Protein AF-A0A536HAQ1-F1 (afdb_monomer_lite)

Sequence (157 aa):
MAHAEQALADARAEREAIQLRLRESDRDREDHRTRLRSREKELMSGRIRSPSELIQMNEEVQHMRARFAEEEDAELRLMEEGELAEQAVVEAAERLQETRTRSASDEPGLRRDLESWQSELETVKADSAATWAISAFASTHPWPRSTATSVRPATSP

Structure (mmCIF, N/CA/C/O backbone):
data_AF-A0A536HAQ1-F1
#
_entry.id   AF-A0A536HAQ1-F1
#
loop_
_atom_site.group_PDB
_atom_site.id
_atom_site.type_symbol
_atom_site.label_atom_id
_atom_site.label_alt_id
_atom_site.label_comp_id
_atom_site.label_asym_id
_atom_site.label_entity_id
_atom_site.label_seq_id
_atom_site.pdbx_PDB_ins_code
_atom_site.Cartn_x
_atom_site.Cartn_y
_atom_site.Cartn_z
_atom_site.occupancy
_atom_site.B_iso_or_equiv
_atom_site.auth_seq_id
_atom_site.auth_comp_id
_atom_site.auth_asym_id
_atom_site.auth_atom_id
_atom_site.pdbx_PDB_model_num
ATOM 1 N N . MET A 1 1 ? 10.224 -3.522 -19.747 1.00 84.00 1 MET A N 1
ATOM 2 C CA . MET A 1 1 ? 9.095 -2.568 -19.683 1.00 84.00 1 MET A CA 1
ATOM 3 C C . MET A 1 1 ? 7.830 -3.237 -19.149 1.00 84.00 1 MET A C 1
ATOM 5 O O . MET A 1 1 ? 7.434 -2.865 -18.058 1.00 84.00 1 MET A O 1
ATOM 9 N N . ALA A 1 2 ? 7.299 -4.288 -19.792 1.00 89.31 2 ALA A N 1
ATOM 10 C CA . ALA A 1 2 ? 6.100 -5.010 -19.325 1.00 89.31 2 ALA A CA 1
ATOM 11 C C . ALA A 1 2 ? 6.149 -5.461 -17.847 1.00 89.31 2 ALA A C 1
ATOM 13 O O . ALA A 1 2 ? 5.196 -5.261 -17.110 1.00 89.31 2 ALA A O 1
ATOM 14 N N . HIS A 1 3 ? 7.288 -5.986 -17.378 1.00 92.62 3 HIS A N 1
ATOM 15 C CA . HIS A 1 3 ? 7.462 -6.357 -15.966 1.00 92.62 3 HIS A CA 1
ATOM 16 C C . HIS A 1 3 ? 7.375 -5.156 -15.002 1.00 92.62 3 HIS A C 1
ATOM 18 O O . HIS A 1 3 ? 6.834 -5.278 -13.911 1.00 92.62 3 HIS A O 1
ATOM 24 N N . ALA A 1 4 ? 7.903 -3.989 -15.387 1.00 94.00 4 ALA A N 1
ATOM 25 C CA . ALA A 1 4 ? 7.844 -2.783 -14.554 1.00 94.00 4 ALA A CA 1
ATOM 26 C C . ALA A 1 4 ? 6.432 -2.172 -14.539 1.00 94.00 4 ALA A C 1
ATOM 28 O O . ALA A 1 4 ? 6.001 -1.630 -13.528 1.00 94.00 4 ALA A O 1
ATOM 29 N N . GLU A 1 5 ? 5.698 -2.291 -15.646 1.00 96.38 5 GLU A N 1
ATOM 30 C CA . GLU A 1 5 ? 4.291 -1.886 -15.723 1.00 96.38 5 GLU A CA 1
ATOM 31 C C . GLU A 1 5 ? 3.401 -2.798 -14.881 1.00 96.38 5 GLU A C 1
ATOM 33 O O . GLU A 1 5 ? 2.556 -2.296 -14.142 1.00 96.38 5 GLU A O 1
ATOM 38 N N . GLN A 1 6 ? 3.645 -4.112 -14.927 1.00 97.44 6 GLN A N 1
ATOM 39 C CA . GLN A 1 6 ? 2.953 -5.076 -14.076 1.00 97.44 6 GLN A CA 1
ATOM 40 C C . GLN A 1 6 ? 3.223 -4.805 -12.592 1.00 97.44 6 GLN A C 1
ATOM 42 O O . GLN A 1 6 ? 2.278 -4.691 -11.824 1.00 97.44 6 GLN A O 1
ATOM 47 N N . ALA A 1 7 ? 4.485 -4.592 -12.203 1.00 97.50 7 ALA A N 1
ATOM 48 C CA . ALA A 1 7 ? 4.837 -4.283 -10.816 1.00 97.50 7 ALA 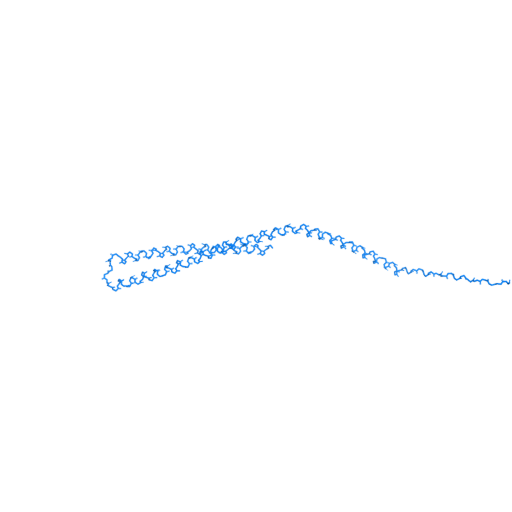A CA 1
ATOM 49 C C . ALA A 1 7 ? 4.129 -3.019 -10.289 1.00 97.50 7 ALA A C 1
ATOM 51 O O . ALA A 1 7 ? 3.680 -2.987 -9.147 1.00 97.50 7 ALA A O 1
ATOM 52 N N . LEU A 1 8 ? 3.987 -1.982 -11.123 1.00 98.31 8 LEU A N 1
ATOM 53 C CA . LEU A 1 8 ? 3.233 -0.781 -10.757 1.00 98.31 8 LEU A CA 1
ATOM 54 C C . LEU A 1 8 ? 1.725 -1.049 -10.637 1.00 98.31 8 LEU A C 1
ATOM 56 O O . LEU A 1 8 ? 1.066 -0.460 -9.780 1.00 98.31 8 LEU A O 1
ATOM 60 N N . ALA A 1 9 ? 1.165 -1.897 -11.501 1.00 98.31 9 ALA A N 1
ATOM 61 C CA . ALA A 1 9 ? -0.238 -2.288 -11.418 1.00 98.31 9 ALA A CA 1
ATOM 62 C C . ALA A 1 9 ? -0.520 -3.082 -10.133 1.00 98.31 9 ALA A C 1
ATOM 64 O O . ALA A 1 9 ? -1.472 -2.760 -9.424 1.00 98.31 9 ALA A O 1
ATOM 65 N N . ASP A 1 10 ? 0.345 -4.041 -9.802 1.00 98.25 10 ASP A N 1
ATOM 66 C CA . ASP A 1 10 ? 0.230 -4.870 -8.601 1.00 98.25 10 ASP A CA 1
ATOM 67 C C . ASP A 1 10 ? 0.334 -4.015 -7.328 1.00 98.25 10 ASP A C 1
ATOM 69 O O . ASP A 1 10 ? -0.542 -4.091 -6.467 1.00 98.25 10 ASP A O 1
ATOM 73 N N . ALA A 1 11 ? 1.320 -3.111 -7.250 1.00 98.31 11 ALA A N 1
ATOM 74 C CA . ALA A 1 11 ? 1.477 -2.204 -6.108 1.00 98.31 11 ALA A CA 1
ATOM 75 C C . ALA A 1 11 ? 0.248 -1.295 -5.903 1.00 98.31 11 ALA A C 1
ATOM 77 O O . ALA A 1 11 ? -0.181 -1.041 -4.777 1.00 98.31 11 ALA A O 1
ATOM 78 N N . ARG A 1 12 ? -0.365 -0.811 -6.994 1.00 98.56 12 ARG A N 1
ATOM 79 C CA . ARG A 1 12 ? -1.597 -0.007 -6.915 1.00 98.56 12 ARG A CA 1
ATOM 80 C C . ARG A 1 12 ? -2.783 -0.827 -6.426 1.00 98.56 12 ARG A C 1
ATOM 82 O O . ARG A 1 12 ? -3.548 -0.324 -5.605 1.00 98.56 12 ARG A O 1
ATOM 89 N N . ALA A 1 13 ? -2.922 -2.057 -6.913 1.00 98.56 13 ALA A N 1
ATOM 90 C CA . ALA A 1 13 ? -3.984 -2.961 -6.493 1.00 98.56 13 ALA A CA 1
ATOM 91 C C . ALA A 1 13 ? -3.866 -3.307 -5.000 1.00 98.56 13 ALA A C 1
ATOM 93 O O . ALA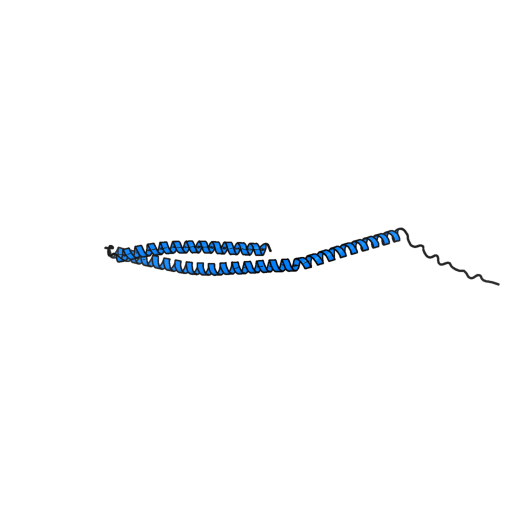 A 1 13 ? -4.863 -3.276 -4.280 1.00 98.56 13 ALA A O 1
ATOM 94 N N . GLU A 1 14 ? -2.650 -3.565 -4.517 1.00 98.31 14 GLU A N 1
ATOM 95 C CA . GLU A 1 14 ? -2.381 -3.816 -3.099 1.00 98.31 14 GLU A CA 1
ATOM 96 C C . GLU A 1 14 ? -2.732 -2.603 -2.230 1.00 98.31 14 GLU A C 1
ATOM 98 O O . GLU A 1 14 ? -3.475 -2.731 -1.254 1.00 98.31 14 GLU A O 1
ATOM 103 N N . ARG A 1 15 ? -2.298 -1.401 -2.629 1.00 98.56 15 ARG A N 1
ATOM 104 C CA . ARG A 1 15 ? -2.673 -0.162 -1.941 1.00 98.56 15 ARG A CA 1
ATOM 105 C C . ARG A 1 15 ? -4.190 0.019 -1.869 1.00 98.56 15 ARG A C 1
ATOM 107 O O . ARG A 1 15 ? -4.724 0.380 -0.822 1.00 98.56 15 ARG A O 1
ATOM 114 N N . GLU A 1 16 ? -4.898 -0.198 -2.975 1.00 98.56 16 GLU A N 1
ATOM 115 C CA . GLU A 1 16 ? -6.360 -0.083 -3.012 1.00 98.56 16 GLU A CA 1
ATOM 116 C C . GLU A 1 16 ? -7.033 -1.104 -2.088 1.00 98.56 16 GLU A C 1
ATOM 118 O O . GLU A 1 16 ? -7.962 -0.750 -1.358 1.00 98.56 16 GLU A O 1
ATOM 123 N N . ALA A 1 17 ? -6.529 -2.339 -2.049 1.00 98.44 17 ALA A N 1
ATOM 124 C CA . ALA A 1 17 ? -7.011 -3.366 -1.134 1.00 98.44 17 ALA A CA 1
ATOM 125 C C . ALA A 1 17 ? -6.815 -2.963 0.339 1.00 98.44 17 ALA A C 1
ATOM 127 O O . ALA A 1 17 ? -7.736 -3.116 1.143 1.00 98.44 17 ALA A O 1
ATOM 128 N N . ILE A 1 18 ? -5.661 -2.390 0.696 1.00 98.25 18 ILE A N 1
ATOM 129 C CA . ILE A 1 18 ? -5.398 -1.905 2.060 1.00 98.25 18 ILE A CA 1
ATOM 130 C C . ILE A 1 18 ? -6.310 -0.725 2.414 1.00 98.25 18 ILE A C 1
ATOM 132 O O . ILE A 1 18 ? -6.902 -0.711 3.491 1.00 98.25 18 ILE A O 1
ATOM 136 N N . GLN A 1 19 ? -6.519 0.225 1.498 1.00 98.12 19 GLN A N 1
ATOM 137 C CA . GLN A 1 19 ? -7.454 1.333 1.727 1.00 98.12 19 GLN A CA 1
ATOM 138 C C . GLN A 1 19 ? -8.896 0.860 1.950 1.00 98.12 19 GLN A C 1
ATOM 140 O O . GLN A 1 19 ? -9.636 1.475 2.718 1.00 98.12 19 GLN A O 1
ATOM 145 N N . LEU A 1 20 ? -9.319 -0.214 1.279 1.00 98.50 20 LEU A N 1
ATOM 146 C CA . LEU A 1 20 ? -10.628 -0.818 1.518 1.00 98.50 20 LEU A CA 1
ATOM 147 C C . LEU A 1 20 ? -10.706 -1.454 2.910 1.00 98.50 20 LEU A C 1
ATOM 149 O O . LEU A 1 20 ? -11.668 -1.179 3.626 1.00 98.50 20 LEU A O 1
ATOM 153 N N . ARG A 1 21 ? -9.679 -2.215 3.312 1.00 98.19 21 ARG A N 1
ATOM 154 C CA . ARG A 1 21 ? -9.575 -2.815 4.656 1.00 98.19 21 ARG A CA 1
ATOM 155 C C . ARG A 1 21 ? -9.591 -1.755 5.762 1.00 98.19 21 ARG A C 1
ATOM 157 O O . ARG A 1 21 ? -10.287 -1.940 6.752 1.00 98.19 21 ARG A O 1
ATOM 164 N N . LEU A 1 22 ? -8.900 -0.626 5.578 1.00 98.00 22 LEU A N 1
ATOM 165 C CA . LEU A 1 22 ? -8.922 0.497 6.528 1.00 98.00 22 LEU A CA 1
ATOM 166 C C . LEU A 1 22 ? -10.334 1.069 6.706 1.00 98.00 22 LEU A C 1
ATOM 168 O O . LEU A 1 22 ? -10.808 1.209 7.826 1.00 98.00 22 LEU A O 1
ATOM 172 N N . ARG A 1 23 ? -11.058 1.320 5.607 1.00 98.12 23 ARG A N 1
ATOM 173 C CA . ARG A 1 23 ? -12.441 1.831 5.680 1.00 98.12 23 ARG A CA 1
ATOM 174 C C . ARG A 1 23 ? -13.406 0.855 6.347 1.00 98.12 23 ARG A C 1
ATOM 176 O O . ARG A 1 23 ? -14.407 1.289 6.911 1.00 98.12 23 ARG A O 1
ATOM 183 N N . GLU A 1 24 ? -13.180 -0.444 6.189 1.00 98.06 24 GLU A N 1
ATOM 184 C CA . GLU A 1 24 ? -13.960 -1.480 6.866 1.00 98.06 24 GLU A CA 1
ATOM 185 C C . GLU A 1 24 ? -13.644 -1.497 8.366 1.00 98.06 24 GLU A C 1
ATOM 187 O O . GLU A 1 24 ? -14.564 -1.364 9.170 1.00 98.06 24 GLU A O 1
ATOM 192 N N . SER A 1 25 ? -12.356 -1.496 8.728 1.00 97.56 25 SER A N 1
ATOM 193 C CA . SER A 1 25 ? -11.878 -1.389 10.114 1.00 97.56 25 SER A CA 1
ATOM 194 C C . SER A 1 25 ? -12.461 -0.172 10.842 1.00 97.56 25 SER A C 1
ATOM 196 O O . SER A 1 25 ? -12.963 -0.304 11.958 1.00 97.56 25 SER A O 1
ATOM 198 N N . ASP A 1 26 ? -12.476 0.999 10.197 1.00 97.75 26 ASP A N 1
ATOM 199 C CA . ASP A 1 26 ? -13.044 2.229 10.763 1.00 97.75 26 ASP A CA 1
ATOM 200 C C . ASP A 1 26 ? -14.531 2.074 11.119 1.00 97.75 26 ASP A C 1
ATOM 202 O O . ASP A 1 26 ? -14.989 2.535 12.170 1.00 97.75 26 ASP A O 1
ATOM 206 N N . ARG A 1 27 ? -15.305 1.428 10.236 1.00 98.12 27 ARG A N 1
ATOM 207 C CA . ARG A 1 27 ? -16.741 1.195 10.453 1.00 98.12 27 ARG A CA 1
ATOM 208 C C . ARG A 1 27 ? -16.961 0.210 11.589 1.00 98.12 27 ARG A C 1
ATOM 210 O O . ARG A 1 27 ? -17.743 0.505 12.491 1.00 98.12 27 ARG A O 1
ATOM 217 N N . ASP A 1 28 ? -16.242 -0.907 11.572 1.00 97.31 28 ASP A N 1
ATOM 218 C CA . ASP A 1 28 ? -16.358 -1.950 12.589 1.00 97.31 28 ASP A CA 1
ATOM 219 C C . ASP A 1 28 ? -16.018 -1.408 13.982 1.00 97.31 28 ASP A C 1
ATOM 221 O O . ASP A 1 28 ? -16.745 -1.658 14.953 1.00 97.31 28 ASP A O 1
ATOM 225 N N . ARG A 1 29 ? -14.969 -0.582 14.076 1.00 97.38 29 ARG A N 1
ATOM 226 C CA . ARG A 1 29 ? -14.591 0.094 15.319 1.00 97.38 29 ARG A CA 1
ATOM 227 C C . ARG A 1 29 ? -15.621 1.113 15.776 1.00 97.38 29 ARG A C 1
ATOM 229 O O . ARG A 1 29 ? -15.891 1.182 16.974 1.00 97.38 29 ARG A O 1
ATOM 236 N N . GLU A 1 30 ? -16.213 1.910 14.888 1.00 98.19 30 GLU A N 1
ATOM 237 C CA . GLU A 1 30 ? -17.259 2.854 15.307 1.00 98.19 30 GLU A CA 1
ATOM 238 C C . GLU A 1 30 ? -18.525 2.122 15.786 1.00 98.19 30 GLU A C 1
ATOM 240 O O . GLU A 1 30 ? -19.122 2.502 16.803 1.00 98.19 30 GLU A O 1
ATOM 245 N N . ASP A 1 31 ? -18.890 1.018 15.133 1.00 98.06 31 ASP A N 1
ATOM 246 C CA . ASP A 1 31 ? -19.983 0.144 15.562 1.00 98.06 31 ASP A CA 1
ATOM 247 C C . ASP A 1 31 ? -19.685 -0.503 16.921 1.00 98.06 31 ASP A C 1
ATOM 249 O O . ASP A 1 31 ? -20.552 -0.570 17.802 1.00 98.06 31 ASP A O 1
ATOM 253 N N . HIS A 1 32 ? -18.452 -0.963 17.147 1.00 98.06 32 HIS A N 1
ATOM 254 C CA . HIS A 1 32 ? -18.021 -1.473 18.447 1.00 98.06 32 HIS A CA 1
ATOM 255 C C . HIS A 1 32 ? -18.051 -0.376 19.518 1.00 98.06 32 HIS A C 1
ATOM 257 O O . HIS A 1 32 ? -18.670 -0.558 20.569 1.00 98.06 32 HIS A O 1
ATOM 263 N N . ARG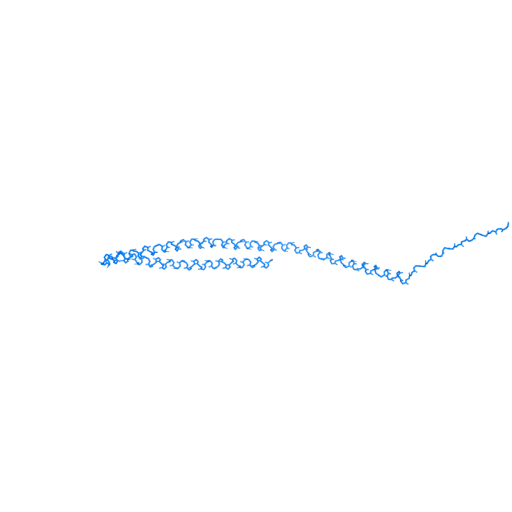 A 1 33 ? -17.495 0.806 19.239 1.00 97.62 33 ARG A N 1
ATOM 264 C CA . ARG A 1 33 ? -17.501 1.962 20.147 1.00 97.62 33 ARG A CA 1
ATOM 265 C C . ARG A 1 33 ? -18.921 2.366 20.539 1.00 97.62 33 ARG A C 1
ATOM 267 O O . ARG A 1 33 ? -19.182 2.709 21.693 1.00 97.62 33 ARG A O 1
ATOM 274 N N . THR A 1 34 ? -19.862 2.317 19.602 1.00 98.12 34 THR A N 1
ATOM 275 C CA . THR A 1 34 ? -21.277 2.606 19.865 1.00 98.12 34 THR A CA 1
ATOM 276 C C . THR A 1 34 ? -21.911 1.555 20.775 1.00 98.12 34 THR A C 1
ATOM 278 O O . THR A 1 34 ? -22.557 1.917 21.764 1.00 98.12 34 THR A O 1
ATOM 281 N N . ARG A 1 35 ? -21.672 0.263 20.512 1.00 97.81 35 ARG A N 1
ATOM 282 C CA . ARG A 1 35 ? -22.135 -0.839 21.375 1.00 97.81 35 ARG A CA 1
ATOM 283 C C . ARG A 1 35 ? -21.550 -0.746 22.786 1.00 97.81 35 ARG A C 1
ATOM 285 O O . ARG A 1 35 ? -22.300 -0.842 23.756 1.00 97.81 35 ARG A O 1
ATOM 292 N N . LEU A 1 36 ? -20.248 -0.481 22.901 1.00 97.75 36 LEU A N 1
ATOM 293 C CA . LEU A 1 36 ? -19.552 -0.325 24.177 1.00 97.75 36 LEU A CA 1
ATOM 294 C C . LEU A 1 36 ? -20.143 0.831 24.995 1.00 97.75 36 LEU A C 1
ATOM 296 O O . LEU A 1 36 ? -20.538 0.629 26.140 1.00 97.75 36 LEU A O 1
ATOM 300 N N . ARG A 1 37 ? -20.313 2.015 24.387 1.00 97.06 37 ARG A N 1
ATOM 301 C CA . ARG A 1 37 ? -20.945 3.174 25.046 1.00 97.06 37 ARG A CA 1
ATOM 302 C C . ARG A 1 37 ? -22.367 2.871 25.520 1.00 97.06 37 ARG A C 1
ATOM 304 O O . ARG A 1 37 ? -22.761 3.296 26.606 1.00 97.06 37 ARG A O 1
ATOM 311 N N . SER A 1 38 ? -23.146 2.137 24.724 1.00 96.69 38 SER A N 1
ATOM 312 C CA . SER A 1 38 ? -24.495 1.720 25.118 1.00 96.69 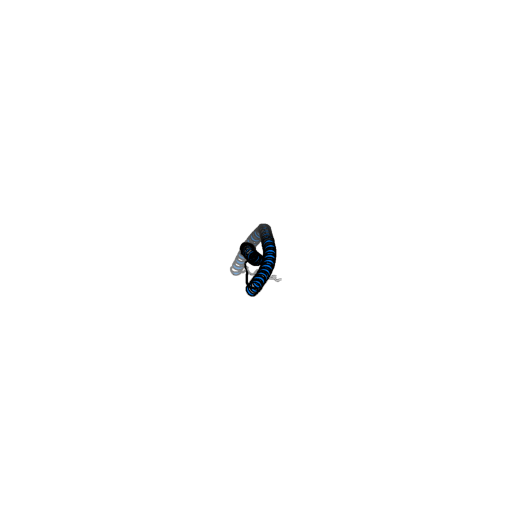38 SER A CA 1
ATOM 313 C C . SER A 1 38 ? -24.466 0.797 26.339 1.00 96.69 38 SER A C 1
ATOM 315 O O . SER A 1 38 ? -25.250 0.995 27.269 1.00 96.69 38 SER A O 1
ATOM 317 N N . ARG A 1 39 ? -23.547 -0.175 26.365 1.00 95.50 39 ARG A N 1
ATOM 318 C CA . ARG A 1 39 ? -23.428 -1.138 27.466 1.00 95.50 39 ARG A CA 1
ATOM 319 C C . ARG A 1 39 ? -22.923 -0.490 28.753 1.00 95.50 39 ARG A C 1
ATOM 321 O O . ARG A 1 39 ? -23.483 -0.721 29.820 1.00 95.50 39 ARG A O 1
ATOM 328 N N . GLU A 1 40 ? -21.943 0.404 28.652 1.00 96.00 40 GLU A N 1
ATOM 329 C CA . GLU A 1 40 ? -21.453 1.199 29.783 1.00 96.00 40 GLU A CA 1
ATOM 330 C C . GLU A 1 40 ? -22.555 2.077 30.385 1.00 96.00 40 GLU A C 1
ATOM 332 O O . GLU A 1 40 ? -22.714 2.143 31.605 1.00 96.00 40 GLU A O 1
ATOM 337 N N . LYS A 1 41 ? -23.373 2.710 29.537 1.00 96.56 41 LYS A N 1
ATOM 338 C CA . LYS A 1 41 ? -24.521 3.499 29.994 1.00 96.56 41 LYS A CA 1
ATOM 339 C C . LYS A 1 41 ? -25.543 2.642 30.739 1.00 96.56 41 LYS A C 1
ATOM 341 O O . LYS A 1 41 ? -26.108 3.101 31.731 1.00 96.56 41 LYS A O 1
ATOM 346 N N . GLU A 1 42 ? -25.802 1.424 30.272 1.00 94.06 42 GLU A N 1
ATOM 347 C CA . GLU A 1 42 ? -26.702 0.487 30.946 1.00 94.06 42 GLU A CA 1
ATOM 348 C C . GLU A 1 42 ? -26.162 0.086 32.323 1.00 94.06 42 GLU A C 1
ATOM 350 O O . GLU A 1 42 ? -26.899 0.189 33.308 1.00 94.06 42 GLU A O 1
ATOM 355 N N . LEU A 1 43 ? -24.870 -0.246 32.407 1.00 92.56 43 LEU A N 1
ATOM 356 C CA . LEU A 1 43 ? -24.184 -0.569 33.658 1.00 92.56 43 LEU A CA 1
ATOM 357 C C . LEU A 1 43 ? -24.289 0.579 34.679 1.00 92.56 43 LEU A C 1
ATOM 359 O O . LEU A 1 43 ? -24.572 0.350 35.853 1.00 92.56 43 LEU A O 1
ATOM 363 N N . MET A 1 44 ? -24.133 1.826 34.226 1.00 91.81 44 MET A N 1
ATOM 364 C CA . MET A 1 44 ? -24.206 3.018 35.081 1.00 91.81 44 MET A CA 1
ATOM 365 C C . MET A 1 44 ? -25.636 3.493 35.382 1.00 91.81 44 MET A C 1
ATOM 367 O O . MET A 1 44 ? -25.830 4.362 36.229 1.00 91.81 44 MET A O 1
ATOM 371 N N . SER A 1 45 ? -26.659 2.947 34.717 1.00 92.50 45 SER A N 1
ATOM 372 C CA . SER A 1 45 ? -28.041 3.437 34.835 1.00 92.50 45 SER A CA 1
ATOM 373 C C . SER A 1 45 ? -28.722 3.118 36.173 1.00 92.50 45 SER A C 1
ATOM 375 O O . SER A 1 45 ? -29.826 3.602 36.424 1.00 92.50 45 SER A O 1
ATOM 377 N N . GLY A 1 46 ? -28.118 2.265 37.009 1.00 87.44 46 GLY A N 1
ATOM 378 C CA . GLY A 1 46 ? -28.714 1.791 38.265 1.00 87.44 46 GLY A CA 1
ATOM 379 C C . GLY A 1 46 ? -29.967 0.924 38.076 1.00 87.44 46 GLY A C 1
ATOM 380 O O . GLY A 1 46 ? -30.668 0.628 39.041 1.00 87.44 46 GLY A O 1
ATOM 381 N N . ARG A 1 47 ? -30.279 0.520 36.836 1.00 89.44 47 ARG A N 1
ATOM 382 C CA . ARG A 1 47 ? -31.434 -0.333 36.511 1.00 89.44 47 ARG A CA 1
ATOM 383 C C . ARG A 1 47 ? -31.202 -1.804 36.866 1.00 89.44 47 ARG A C 1
ATOM 385 O O . ARG A 1 47 ? -32.173 -2.539 37.028 1.00 89.44 47 ARG A O 1
ATOM 392 N N . ILE A 1 48 ? -29.943 -2.215 36.991 1.00 88.94 48 ILE A N 1
ATOM 393 C CA . ILE A 1 48 ? -29.550 -3.583 37.328 1.00 88.94 48 ILE A CA 1
ATOM 394 C C . ILE A 1 48 ? -29.768 -3.795 38.826 1.00 88.94 48 ILE A C 1
ATOM 396 O O . ILE A 1 48 ? -29.215 -3.069 39.652 1.00 88.94 48 ILE A O 1
ATOM 400 N N . ARG A 1 49 ? -30.620 -4.763 39.176 1.00 85.94 49 ARG A N 1
ATOM 401 C CA . ARG A 1 49 ? -31.085 -4.964 40.560 1.00 85.94 49 ARG A CA 1
ATOM 402 C C . ARG A 1 49 ? -30.374 -6.110 41.268 1.00 85.94 49 ARG A C 1
ATOM 404 O O . ARG A 1 49 ? -30.384 -6.143 42.496 1.00 85.94 49 ARG A O 1
ATOM 411 N N . SER A 1 50 ? -29.771 -7.033 40.517 1.00 91.56 50 SER A N 1
ATOM 412 C CA . SER A 1 50 ? -29.041 -8.165 41.082 1.00 91.56 50 SER A CA 1
ATOM 413 C C . SER A 1 50 ? -27.526 -7.917 41.093 1.00 91.56 50 SER A C 1
ATOM 415 O O . SER A 1 50 ? -26.965 -7.544 40.059 1.00 91.56 50 SER A O 1
ATOM 417 N N . PRO A 1 51 ? -26.825 -8.210 42.205 1.00 92.00 51 PRO A N 1
ATOM 418 C CA . PRO A 1 51 ? -25.363 -8.227 42.235 1.00 92.00 51 PRO A CA 1
ATOM 419 C C . PRO A 1 51 ? -24.734 -9.142 41.173 1.00 92.00 51 PRO A C 1
ATOM 421 O O . PRO A 1 51 ? -23.686 -8.807 40.629 1.00 92.00 51 PRO A O 1
ATOM 424 N N . SER A 1 52 ? -25.371 -10.270 40.835 1.00 94.25 52 SER A N 1
ATOM 425 C CA . SER A 1 52 ? -24.857 -11.189 39.809 1.00 94.25 52 SER A CA 1
ATOM 426 C C . SER A 1 52 ? -24.920 -10.589 38.402 1.00 94.25 52 SER A C 1
ATOM 428 O O . SER A 1 52 ? -23.979 -10.733 37.630 1.00 94.25 52 SER A O 1
ATOM 430 N N . GLU A 1 53 ? -26.006 -9.880 38.083 1.00 93.25 53 GLU A N 1
ATOM 431 C CA . GLU A 1 53 ? -26.183 -9.197 36.795 1.00 93.25 53 GLU A CA 1
ATOM 432 C C . GLU A 1 53 ? -25.184 -8.041 36.641 1.00 93.25 53 GLU A C 1
ATOM 434 O O . GLU A 1 53 ? -24.663 -7.816 35.551 1.00 93.25 53 GLU A O 1
ATOM 439 N N . LEU A 1 54 ? -24.877 -7.333 37.737 1.00 93.31 54 LEU A N 1
ATOM 440 C CA . LEU A 1 54 ? -23.857 -6.281 37.750 1.00 93.31 54 LEU A CA 1
ATOM 441 C C . LEU A 1 54 ? -22.466 -6.837 37.433 1.00 93.31 54 LEU A C 1
ATOM 443 O O . LEU A 1 54 ? -21.754 -6.256 36.616 1.00 93.31 54 LEU A O 1
ATOM 447 N N . ILE A 1 55 ? -22.085 -7.954 38.063 1.00 94.94 55 ILE A N 1
ATOM 448 C CA . ILE A 1 55 ? -20.792 -8.610 37.820 1.00 94.94 55 ILE A CA 1
ATOM 449 C C . ILE A 1 55 ? -20.707 -9.072 36.364 1.00 94.94 55 ILE A C 1
ATOM 451 O O . ILE A 1 55 ? -19.758 -8.706 35.675 1.00 94.94 55 ILE A O 1
ATOM 455 N N . GLN A 1 56 ? -21.731 -9.777 35.876 1.00 95.06 56 GLN A N 1
ATOM 456 C CA . GLN A 1 56 ? -21.775 -10.272 34.500 1.00 95.06 56 GLN A CA 1
ATOM 457 C C . GLN A 1 56 ? -21.663 -9.135 33.474 1.00 95.06 56 GLN A C 1
ATOM 459 O O . GLN A 1 56 ? -20.913 -9.238 32.506 1.00 95.06 56 GLN A O 1
ATOM 464 N N . MET A 1 57 ? -22.390 -8.033 33.678 1.00 94.75 57 MET A N 1
ATOM 465 C CA . MET A 1 57 ? -22.332 -6.911 32.745 1.00 94.75 57 MET A CA 1
ATOM 466 C C . MET A 1 57 ? -20.999 -6.163 32.805 1.00 94.75 57 MET A C 1
ATOM 468 O O . MET A 1 57 ? -20.505 -5.702 31.777 1.00 94.75 57 MET A O 1
ATOM 472 N N . ASN A 1 58 ? -20.395 -6.052 33.988 1.00 95.31 58 ASN A N 1
ATOM 473 C CA . ASN A 1 58 ? -19.060 -5.483 34.111 1.00 95.31 58 ASN A CA 1
ATOM 474 C C . ASN A 1 58 ? -18.024 -6.341 33.368 1.00 95.31 58 ASN A C 1
ATOM 476 O O . ASN A 1 58 ? -17.223 -5.791 32.619 1.00 95.31 58 ASN A O 1
ATOM 480 N N . GLU A 1 59 ? -18.064 -7.667 33.524 1.00 97.25 59 GLU A N 1
ATOM 481 C CA . GLU A 1 59 ? -17.194 -8.597 32.788 1.00 97.25 59 GLU A CA 1
ATOM 482 C C . GLU A 1 59 ? -17.361 -8.451 31.273 1.00 97.25 59 GLU A C 1
ATOM 484 O O . GLU A 1 59 ? -16.371 -8.331 30.554 1.00 97.25 59 GLU A O 1
ATOM 489 N N . GLU A 1 60 ? -18.598 -8.368 30.782 1.00 96.69 60 GLU A N 1
ATOM 490 C CA . GLU A 1 60 ? -18.874 -8.135 29.363 1.00 96.69 60 GLU A CA 1
ATOM 491 C C . GLU A 1 60 ? -18.254 -6.824 28.861 1.00 96.69 60 GLU A C 1
ATOM 493 O O . GLU A 1 60 ? -17.568 -6.824 27.840 1.00 96.69 60 GLU A O 1
ATOM 498 N N . VAL A 1 61 ? -18.421 -5.718 29.595 1.00 97.44 61 VAL A N 1
ATOM 499 C CA . VAL A 1 61 ? -17.796 -4.429 29.252 1.00 97.44 61 VAL A CA 1
ATOM 500 C C . VAL A 1 61 ? -16.269 -4.541 29.235 1.00 97.44 61 VAL A C 1
ATOM 502 O O . VAL A 1 61 ? -15.637 -3.995 28.331 1.00 97.44 61 VAL A O 1
ATOM 505 N N . GLN A 1 62 ? -15.657 -5.261 30.183 1.00 97.94 62 GLN A N 1
ATOM 506 C CA . GLN A 1 62 ? -14.206 -5.482 30.168 1.00 97.94 62 GLN A CA 1
ATOM 507 C C . GLN A 1 62 ? -13.764 -6.296 28.947 1.00 97.94 62 GLN A C 1
ATOM 509 O O . GLN A 1 62 ? -12.778 -5.939 28.304 1.00 97.94 62 GLN A O 1
ATOM 514 N N . HIS A 1 63 ? -14.503 -7.345 28.582 1.00 97.81 63 HIS A N 1
ATOM 515 C CA . HIS A 1 63 ? -14.217 -8.126 27.379 1.00 97.81 63 HIS A CA 1
ATOM 516 C C . HIS A 1 63 ? -14.350 -7.291 26.106 1.00 97.81 63 HIS A C 1
ATOM 518 O O . HIS A 1 63 ? -13.478 -7.358 25.243 1.00 97.81 63 HIS A O 1
ATOM 524 N N . MET A 1 64 ? -15.393 -6.467 26.001 1.00 98.00 64 MET A N 1
ATOM 525 C CA . MET A 1 64 ? -15.563 -5.547 24.876 1.00 98.00 64 MET A CA 1
ATOM 526 C C . MET A 1 64 ? -14.408 -4.546 24.788 1.00 98.00 64 MET A C 1
ATOM 528 O O . MET A 1 64 ? -13.863 -4.344 23.710 1.00 98.00 64 MET A O 1
ATOM 532 N N . ARG A 1 65 ? -13.967 -3.968 25.912 1.00 98.25 65 ARG A N 1
ATOM 533 C CA . ARG A 1 65 ? -12.803 -3.063 25.942 1.00 98.25 65 ARG A CA 1
ATOM 534 C C . ARG A 1 65 ? -11.515 -3.749 25.501 1.00 98.25 65 ARG A C 1
ATOM 536 O O . ARG A 1 65 ? -10.766 -3.166 24.727 1.00 98.25 65 ARG A O 1
ATOM 543 N N . ALA A 1 66 ? -11.269 -4.972 25.969 1.00 98.25 66 ALA A N 1
ATOM 544 C CA . ALA A 1 66 ? -10.100 -5.747 25.560 1.00 98.25 66 ALA A CA 1
ATOM 545 C C . ALA A 1 66 ? -10.119 -6.020 24.048 1.00 98.25 66 ALA A C 1
ATOM 547 O O . ALA A 1 66 ? -9.136 -5.764 23.362 1.00 98.25 66 ALA A O 1
ATOM 548 N N . ARG A 1 67 ? -11.270 -6.449 23.517 1.00 97.50 67 ARG A N 1
ATOM 549 C CA . ARG A 1 67 ? -11.471 -6.652 22.076 1.00 97.50 67 ARG A CA 1
ATOM 550 C C . ARG A 1 67 ? -11.310 -5.364 21.275 1.00 97.50 67 ARG A C 1
ATOM 552 O O . ARG A 1 67 ? -10.708 -5.392 20.212 1.00 97.50 67 ARG A O 1
ATOM 559 N N . PHE A 1 68 ? -11.812 -4.244 21.788 1.00 97.62 68 PHE A N 1
ATOM 560 C CA . PHE A 1 68 ? -11.657 -2.950 21.136 1.00 97.62 68 PHE A CA 1
ATOM 561 C C . PHE A 1 68 ? -10.181 -2.552 21.049 1.00 97.62 68 PHE A C 1
ATOM 563 O O . PHE A 1 68 ? -9.741 -2.163 19.979 1.00 97.62 68 PHE A O 1
ATOM 570 N N . ALA A 1 69 ? -9.395 -2.732 22.117 1.00 97.88 69 ALA A N 1
ATOM 571 C CA . ALA A 1 69 ? -7.952 -2.474 22.087 1.00 97.88 69 ALA A CA 1
ATOM 572 C C . ALA A 1 69 ? -7.219 -3.343 21.043 1.00 97.88 69 ALA A C 1
ATOM 574 O O . ALA A 1 69 ? -6.391 -2.831 20.297 1.00 97.88 69 ALA A O 1
ATOM 575 N N . GLU A 1 70 ? -7.574 -4.630 20.928 1.00 98.00 70 GLU A N 1
ATOM 576 C CA . GLU A 1 70 ? -7.037 -5.512 19.877 1.00 98.00 70 GLU A CA 1
ATOM 577 C C . GLU A 1 70 ? -7.360 -5.001 18.460 1.00 98.00 70 GLU A C 1
ATOM 579 O O . GLU A 1 70 ? -6.537 -5.129 17.551 1.00 98.00 70 GLU A O 1
ATOM 584 N N . GLU A 1 71 ? -8.553 -4.434 18.261 1.00 97.69 71 GLU A N 1
ATOM 585 C CA . GLU A 1 71 ? -8.959 -3.811 16.996 1.00 97.69 71 GLU A CA 1
ATOM 586 C C . GLU A 1 71 ? -8.173 -2.518 16.720 1.00 97.69 71 GLU A C 1
ATOM 588 O O . GLU A 1 71 ? -7.776 -2.293 15.578 1.00 97.69 71 GLU A O 1
ATOM 593 N N . GLU A 1 72 ? -7.880 -1.696 17.737 1.00 97.56 72 GLU A N 1
ATOM 594 C CA . GLU A 1 72 ? -7.036 -0.501 17.566 1.00 97.56 72 GLU A CA 1
ATOM 595 C C . GLU A 1 72 ? -5.604 -0.878 17.159 1.00 97.56 72 GLU A C 1
ATOM 597 O O . GLU A 1 72 ? -5.055 -0.303 16.219 1.00 97.56 72 GLU A O 1
ATOM 602 N N . ASP A 1 73 ? -5.028 -1.899 17.796 1.00 98.19 73 ASP A N 1
ATOM 603 C CA . ASP A 1 73 ? -3.707 -2.428 17.441 1.00 98.19 73 ASP A CA 1
ATOM 604 C C . ASP A 1 73 ? -3.687 -3.058 16.036 1.00 98.19 73 ASP A C 1
ATOM 606 O O . ASP A 1 73 ? -2.663 -3.068 15.346 1.00 98.19 73 ASP A O 1
ATOM 610 N N . ALA A 1 74 ? -4.803 -3.644 15.594 1.00 97.56 74 ALA A N 1
ATOM 611 C CA . ALA A 1 74 ? -4.943 -4.150 14.232 1.00 97.56 74 ALA A CA 1
ATOM 612 C C . ALA A 1 74 ? -5.027 -3.012 13.201 1.00 97.56 74 ALA A C 1
ATOM 614 O O . ALA A 1 74 ? -4.407 -3.117 12.143 1.00 97.56 74 ALA A O 1
ATOM 615 N N . GLU A 1 75 ? -5.731 -1.921 13.510 1.00 97.44 75 GLU A N 1
ATOM 616 C CA . GLU A 1 75 ? -5.790 -0.743 12.640 1.00 97.44 75 GLU A CA 1
ATOM 617 C C . GLU A 1 75 ? -4.429 -0.061 12.510 1.00 97.44 75 GLU A C 1
ATOM 619 O O . GLU A 1 75 ? -4.029 0.263 11.397 1.00 97.44 75 GLU A O 1
ATOM 624 N N . LEU A 1 76 ? -3.683 0.100 13.607 1.00 98.06 76 LEU A N 1
ATOM 625 C CA . LEU A 1 76 ? -2.337 0.680 13.548 1.00 98.06 76 LEU A CA 1
ATOM 626 C C . LEU A 1 76 ? -1.435 -0.104 12.588 1.00 98.06 76 LEU A C 1
ATOM 628 O O . LEU A 1 76 ? -0.784 0.486 11.729 1.00 98.06 76 LEU A O 1
ATOM 632 N N . ARG A 1 77 ? -1.482 -1.439 12.651 1.00 98.19 77 ARG A N 1
ATOM 633 C CA . ARG A 1 77 ? -0.764 -2.300 11.701 1.00 98.19 77 ARG A CA 1
ATOM 634 C C . ARG A 1 77 ? -1.257 -2.131 10.263 1.00 98.19 77 ARG A C 1
ATOM 636 O O . ARG A 1 77 ? -0.444 -2.101 9.348 1.00 98.19 77 ARG A O 1
ATOM 643 N N . LEU A 1 78 ? -2.565 -1.980 10.044 1.00 97.75 78 LEU A N 1
ATOM 644 C CA . LEU A 1 78 ? -3.121 -1.690 8.715 1.00 97.75 78 LEU A CA 1
ATOM 645 C C . LEU A 1 78 ? -2.666 -0.332 8.167 1.00 97.75 78 LEU A C 1
ATOM 647 O O . LEU A 1 78 ? -2.459 -0.199 6.961 1.00 97.75 78 LEU A O 1
ATOM 651 N N . MET A 1 79 ? -2.525 0.678 9.027 1.00 98.00 79 MET A N 1
ATOM 652 C CA . MET A 1 79 ? -2.008 1.990 8.639 1.00 98.00 79 MET A CA 1
ATOM 653 C C . MET A 1 79 ? -0.537 1.892 8.228 1.00 98.00 79 MET A C 1
ATOM 655 O O . MET A 1 79 ? -0.179 2.395 7.167 1.00 98.00 79 MET A O 1
ATOM 659 N N . GLU A 1 80 ? 0.282 1.180 9.006 1.00 98.38 80 GLU A N 1
ATOM 660 C CA . GLU A 1 80 ? 1.684 0.895 8.670 1.00 98.38 80 GLU A CA 1
ATOM 661 C C . GLU A 1 80 ? 1.806 0.121 7.343 1.00 98.38 80 GLU A C 1
ATOM 663 O O . GLU A 1 80 ? 2.585 0.504 6.469 1.00 98.38 80 GLU A O 1
ATOM 668 N N . GLU A 1 81 ? 0.989 -0.922 7.140 1.00 98.31 81 GLU A N 1
ATOM 669 C CA . GLU A 1 81 ? 0.880 -1.637 5.857 1.00 98.31 81 GLU A CA 1
ATOM 670 C C . GLU A 1 81 ? 0.524 -0.670 4.711 1.00 98.31 81 GLU A C 1
ATOM 672 O O . GLU A 1 81 ? 1.095 -0.749 3.622 1.00 98.31 81 GLU A O 1
ATOM 677 N N . GLY A 1 82 ? -0.393 0.271 4.953 1.00 98.31 82 GLY A N 1
ATOM 678 C CA . GLY A 1 82 ? -0.811 1.276 3.978 1.00 98.31 82 GLY A CA 1
ATOM 679 C C . GLY A 1 82 ? 0.300 2.250 3.590 1.00 98.31 82 GLY A C 1
ATOM 680 O O . GLY A 1 82 ? 0.442 2.574 2.409 1.00 98.31 82 GLY A O 1
ATOM 681 N N . GLU A 1 83 ? 1.113 2.687 4.552 1.00 98.31 83 GLU A N 1
ATOM 682 C CA . GLU A 1 83 ? 2.282 3.533 4.294 1.00 98.31 83 GLU A CA 1
ATOM 683 C C . GLU A 1 83 ? 3.326 2.803 3.443 1.00 98.31 83 GLU A C 1
ATOM 685 O O . GLU A 1 83 ? 3.836 3.367 2.471 1.00 98.31 83 GLU A O 1
ATOM 690 N 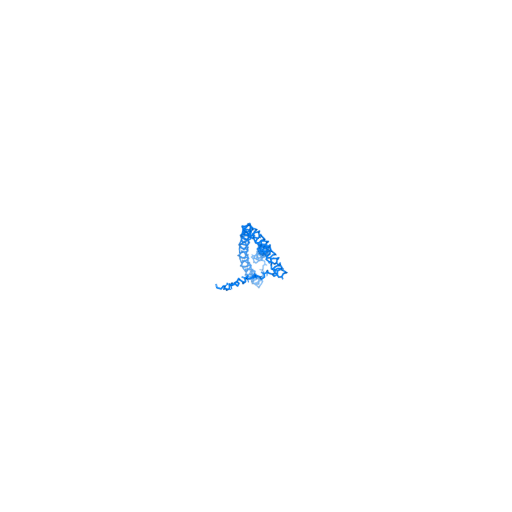N . LEU A 1 84 ? 3.601 1.534 3.758 1.00 98.38 84 LEU A N 1
ATOM 691 C CA . LEU A 1 84 ? 4.506 0.695 2.971 1.00 98.38 84 LEU A CA 1
ATOM 692 C C . LEU A 1 84 ? 3.984 0.474 1.546 1.00 98.38 84 LEU A C 1
ATOM 694 O O . LEU A 1 84 ? 4.757 0.550 0.590 1.00 98.38 84 LEU A O 1
ATOM 698 N N . ALA A 1 85 ? 2.679 0.257 1.377 1.00 98.12 85 ALA A N 1
ATOM 699 C CA . ALA A 1 85 ? 2.076 0.094 0.058 1.00 98.12 85 ALA A CA 1
ATOM 700 C C . ALA A 1 85 ? 2.144 1.379 -0.785 1.00 98.12 85 ALA A C 1
ATOM 702 O O . ALA A 1 85 ? 2.409 1.316 -1.986 1.00 98.12 85 ALA A O 1
ATOM 703 N N . GLU A 1 86 ? 1.961 2.559 -0.183 1.00 98.44 86 GLU A N 1
ATOM 704 C CA . GLU A 1 86 ? 2.144 3.832 -0.893 1.00 98.44 86 GLU A CA 1
ATOM 705 C C . GLU A 1 86 ? 3.609 4.025 -1.317 1.00 98.44 86 GLU A C 1
ATOM 707 O O . GLU A 1 86 ? 3.874 4.391 -2.465 1.00 98.44 86 GLU A O 1
ATOM 712 N N . GLN A 1 87 ? 4.569 3.702 -0.442 1.00 98.56 87 GLN A N 1
ATOM 713 C CA . GLN A 1 87 ? 5.995 3.718 -0.792 1.00 98.56 87 GLN A CA 1
ATOM 714 C C . GLN A 1 87 ? 6.300 2.759 -1.952 1.00 98.56 87 GLN A C 1
ATOM 716 O O . GLN A 1 87 ? 6.971 3.146 -2.909 1.00 98.56 87 GLN A O 1
ATOM 721 N N . ALA A 1 88 ? 5.743 1.545 -1.934 1.00 98.25 88 ALA A N 1
ATOM 722 C CA . ALA A 1 88 ? 5.913 0.570 -3.008 1.00 98.25 88 ALA A CA 1
ATOM 723 C C . ALA A 1 88 ? 5.386 1.085 -4.361 1.00 98.25 88 ALA A C 1
ATOM 725 O O . ALA A 1 88 ? 6.019 0.867 -5.398 1.00 98.25 88 ALA A O 1
ATOM 726 N N . VAL A 1 89 ? 4.263 1.815 -4.367 1.00 98.56 89 VAL A N 1
ATOM 727 C CA . VAL A 1 89 ? 3.730 2.462 -5.579 1.00 98.56 89 VAL A CA 1
ATOM 728 C C . VAL A 1 89 ? 4.697 3.515 -6.115 1.00 98.56 89 VAL A C 1
ATOM 730 O O . VAL A 1 89 ? 4.934 3.556 -7.328 1.00 98.56 89 VAL A O 1
ATOM 733 N N . VAL A 1 90 ? 5.259 4.353 -5.239 1.00 98.56 90 VAL A N 1
ATOM 734 C CA . VAL A 1 90 ? 6.241 5.379 -5.623 1.00 98.56 90 VAL A CA 1
ATOM 735 C C . VAL A 1 90 ? 7.477 4.723 -6.236 1.00 98.56 90 VAL A C 1
ATOM 737 O O . VAL A 1 90 ? 7.836 5.042 -7.370 1.00 98.56 90 VAL A O 1
ATOM 740 N N . GLU A 1 91 ? 8.066 3.737 -5.560 1.00 98.31 91 GLU A N 1
ATOM 741 C CA . GLU A 1 91 ? 9.246 3.031 -6.066 1.00 98.31 91 GLU A CA 1
ATOM 742 C C . GLU A 1 91 ? 8.985 2.329 -7.408 1.00 98.31 91 GLU A C 1
ATOM 744 O O . GLU A 1 91 ? 9.811 2.375 -8.324 1.00 98.31 91 GLU A O 1
ATOM 749 N N . ALA A 1 92 ? 7.840 1.654 -7.556 1.00 98.00 92 ALA A N 1
ATOM 750 C CA . ALA A 1 92 ? 7.485 0.982 -8.804 1.00 98.00 92 ALA A CA 1
ATOM 751 C C . ALA A 1 92 ? 7.314 1.986 -9.958 1.00 98.00 92 ALA A C 1
ATOM 753 O O . ALA A 1 92 ? 7.729 1.710 -11.089 1.00 98.00 92 ALA A O 1
ATOM 754 N N . ALA A 1 93 ? 6.751 3.166 -9.678 1.00 98.19 93 ALA A N 1
ATOM 755 C CA . ALA A 1 93 ? 6.601 4.232 -10.661 1.00 98.19 93 ALA A CA 1
ATOM 756 C C . ALA A 1 93 ? 7.960 4.797 -11.103 1.00 98.19 93 ALA A C 1
ATOM 758 O O . ALA A 1 93 ? 8.184 4.986 -12.302 1.00 98.19 93 ALA A O 1
ATOM 759 N N . GLU A 1 94 ? 8.884 5.007 -10.165 1.00 98.19 94 GLU A N 1
ATOM 760 C CA . GLU A 1 94 ? 10.247 5.461 -10.457 1.00 98.19 94 GLU A CA 1
ATOM 761 C C . GLU A 1 94 ? 11.012 4.444 -11.310 1.00 98.19 94 GLU A C 1
ATOM 763 O O . GLU A 1 94 ? 11.560 4.802 -12.356 1.00 98.19 94 GLU A O 1
ATOM 768 N N . ARG A 1 95 ? 10.968 3.154 -10.946 1.00 96.88 95 ARG A N 1
ATOM 769 C CA . ARG A 1 95 ? 11.601 2.069 -11.722 1.00 96.88 95 ARG A CA 1
ATOM 770 C C . ARG A 1 95 ? 11.044 1.976 -13.143 1.00 96.88 95 ARG A C 1
ATOM 772 O O . ARG A 1 95 ? 11.789 1.735 -14.102 1.00 96.88 95 ARG A O 1
ATOM 779 N N . LEU A 1 96 ? 9.734 2.169 -13.312 1.00 97.69 96 LEU A N 1
ATOM 780 C CA . LEU A 1 96 ? 9.110 2.210 -14.633 1.00 97.69 96 LEU A CA 1
ATOM 781 C C . 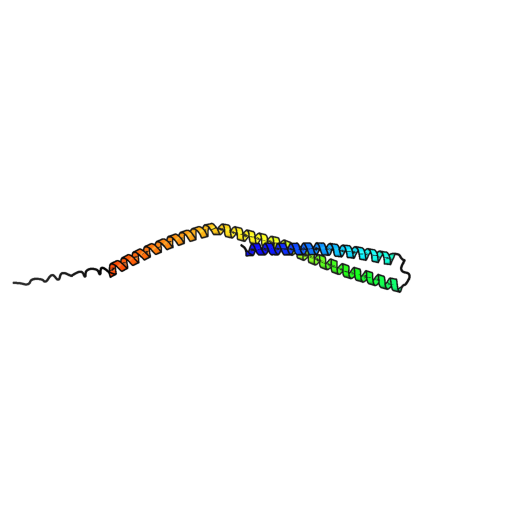LEU A 1 96 ? 9.621 3.399 -15.454 1.00 97.69 96 LEU A C 1
ATOM 783 O O . LEU A 1 96 ? 9.953 3.235 -16.631 1.00 97.69 96 LEU A O 1
ATOM 787 N N . GLN A 1 97 ? 9.715 4.578 -14.841 1.00 97.88 97 GLN A N 1
ATOM 788 C CA . GLN A 1 97 ? 10.213 5.778 -15.505 1.00 97.88 97 GLN A CA 1
ATOM 789 C C . GLN A 1 97 ? 11.692 5.646 -15.896 1.00 97.88 97 GLN A C 1
ATOM 791 O O . GLN A 1 97 ? 12.066 6.009 -17.015 1.00 97.88 97 GLN A O 1
ATOM 796 N N . GLU A 1 98 ? 12.523 5.073 -15.027 1.00 96.69 98 GLU A N 1
ATOM 797 C CA . GLU A 1 98 ? 13.925 4.763 -15.319 1.00 96.69 98 GLU A CA 1
ATOM 798 C C . GLU A 1 98 ? 14.035 3.806 -16.510 1.00 96.69 98 GLU A C 1
ATOM 800 O O . GLU A 1 98 ? 14.763 4.076 -17.467 1.00 96.69 98 GLU A O 1
ATOM 805 N N . THR A 1 99 ? 13.252 2.723 -16.503 1.00 96.19 99 THR A N 1
ATOM 806 C CA . THR A 1 99 ? 13.234 1.742 -17.596 1.00 96.19 99 THR A CA 1
ATOM 807 C C . THR A 1 99 ? 12.834 2.393 -18.920 1.00 96.19 99 THR A C 1
ATOM 809 O O . THR A 1 99 ? 13.466 2.139 -19.942 1.00 96.19 99 THR A O 1
ATOM 812 N N . ARG A 1 100 ? 11.810 3.257 -18.912 1.00 95.75 100 ARG A N 1
ATOM 813 C CA . ARG A 1 100 ? 11.373 4.004 -20.103 1.00 95.75 100 ARG A CA 1
ATOM 814 C C . ARG A 1 100 ? 12.459 4.937 -20.619 1.00 95.75 100 ARG A C 1
ATOM 816 O O . ARG A 1 100 ? 12.723 4.950 -21.817 1.00 95.75 100 ARG A O 1
ATOM 823 N N . THR A 1 101 ? 13.108 5.667 -19.718 1.00 96.25 101 THR A N 1
ATOM 824 C CA . THR A 1 101 ? 14.183 6.603 -20.065 1.00 96.25 101 THR A CA 1
ATOM 825 C C . THR A 1 101 ? 15.377 5.868 -20.668 1.00 96.25 101 THR A C 1
ATOM 827 O O . THR A 1 101 ? 15.873 6.270 -21.718 1.00 96.25 101 THR A O 1
ATOM 830 N N . ARG A 1 102 ? 15.795 4.750 -20.060 1.00 94.31 102 ARG A N 1
ATOM 831 C CA . ARG A 1 102 ? 16.880 3.907 -20.579 1.00 94.31 102 ARG A CA 1
ATOM 832 C C . ARG A 1 102 ? 16.541 3.353 -21.962 1.00 94.31 102 ARG A C 1
ATOM 834 O O . ARG A 1 102 ? 17.311 3.544 -22.893 1.00 94.31 102 ARG A O 1
ATOM 841 N N . SER A 1 103 ? 15.356 2.760 -22.129 1.00 93.12 103 SER A N 1
ATOM 842 C CA . SER A 1 103 ? 14.920 2.244 -23.433 1.00 93.12 103 SER A CA 1
ATOM 843 C C . SER A 1 103 ? 14.893 3.326 -24.518 1.00 93.12 103 SER A C 1
ATOM 845 O O . SER A 1 103 ? 15.357 3.074 -25.625 1.00 93.12 103 SER A O 1
ATOM 847 N N . ALA A 1 104 ? 14.407 4.530 -24.203 1.00 94.12 104 ALA A N 1
ATOM 848 C CA . ALA A 1 104 ? 14.383 5.646 -25.150 1.00 94.12 104 ALA A CA 1
ATOM 849 C C . ALA A 1 104 ? 15.791 6.171 -25.492 1.00 94.12 104 ALA A C 1
ATOM 851 O O . ALA A 1 104 ? 16.031 6.604 -26.617 1.00 94.12 104 ALA A O 1
ATOM 852 N N . SER A 1 105 ? 16.724 6.128 -24.536 1.00 94.81 105 SER A N 1
ATOM 853 C CA . SER A 1 105 ? 18.119 6.529 -24.749 1.00 94.81 105 SER A CA 1
ATOM 854 C C . SER A 1 105 ? 18.898 5.524 -25.603 1.00 94.81 105 SER A C 1
ATOM 856 O O . SER A 1 105 ? 19.740 5.932 -26.403 1.00 94.81 105 SER A O 1
ATOM 858 N N . ASP A 1 106 ? 18.628 4.228 -25.445 1.00 94.25 106 ASP A N 1
ATOM 859 C CA . ASP A 1 106 ? 19.372 3.161 -26.126 1.00 94.25 106 ASP A CA 1
ATOM 860 C C . ASP A 1 106 ? 18.887 2.939 -27.570 1.00 94.25 106 ASP A C 1
ATOM 862 O O . ASP A 1 106 ? 19.677 2.587 -28.449 1.00 94.25 106 ASP A O 1
ATOM 866 N N . GLU A 1 107 ? 17.601 3.190 -27.847 1.00 95.25 107 GLU A N 1
ATOM 867 C CA . GLU A 1 107 ? 16.966 2.938 -29.150 1.00 95.25 107 GLU A CA 1
ATOM 868 C C . GLU A 1 107 ? 17.731 3.536 -30.353 1.00 95.25 107 GLU A C 1
ATOM 870 O O . GLU A 1 107 ? 17.947 2.815 -31.333 1.00 95.25 107 GLU A O 1
ATOM 875 N N . PRO A 1 108 ? 18.196 4.804 -30.338 1.00 94.75 108 PRO A N 1
ATOM 876 C CA . PRO A 1 108 ? 18.913 5.372 -31.476 1.00 94.75 108 PRO A CA 1
ATOM 877 C C . PRO A 1 108 ? 20.281 4.722 -31.702 1.00 94.75 108 PRO A C 1
ATOM 879 O O . PRO A 1 108 ? 20.709 4.610 -32.847 1.00 94.75 108 PRO A O 1
ATOM 882 N N . GLY A 1 109 ? 20.975 4.324 -30.629 1.00 94.62 109 GLY A N 1
ATOM 883 C CA . GLY A 1 109 ? 22.254 3.611 -30.711 1.00 94.62 109 GLY A CA 1
ATOM 884 C C . GLY A 1 109 ? 22.067 2.253 -31.370 1.00 94.62 109 GLY A C 1
ATOM 885 O O . GLY A 1 109 ? 22.640 2.000 -32.425 1.00 94.62 109 GLY A O 1
ATOM 886 N N . LEU A 1 110 ? 21.137 1.462 -30.833 1.00 95.19 110 LEU A N 1
ATOM 887 C CA . LEU A 1 110 ? 20.785 0.145 -31.364 1.00 95.19 110 LEU A CA 1
ATOM 888 C C . LEU A 1 110 ? 20.340 0.201 -32.831 1.00 95.19 110 LEU A C 1
ATOM 890 O O . LEU A 1 110 ? 20.675 -0.687 -33.611 1.00 95.19 110 LEU A O 1
ATOM 894 N N . ARG A 1 111 ? 19.608 1.251 -33.232 1.00 96.50 111 ARG A N 1
ATOM 895 C CA . ARG A 1 111 ? 19.206 1.451 -34.632 1.00 96.50 111 ARG A CA 1
ATOM 896 C C . ARG A 1 111 ? 20.411 1.669 -35.552 1.00 96.50 111 ARG A C 1
ATOM 898 O O . ARG A 1 111 ? 20.437 1.084 -36.630 1.00 96.50 111 ARG A O 1
ATOM 905 N N . ARG A 1 112 ? 21.393 2.478 -35.135 1.00 97.38 112 ARG A N 1
ATOM 906 C CA . ARG A 1 112 ? 22.624 2.705 -35.915 1.00 97.38 112 ARG A CA 1
ATOM 907 C C . ARG A 1 112 ? 23.474 1.445 -36.007 1.00 97.38 112 ARG A C 1
ATOM 909 O O . ARG A 1 112 ? 23.954 1.130 -37.089 1.00 97.38 112 ARG A O 1
ATOM 916 N N . ASP A 1 113 ? 23.624 0.722 -34.903 1.00 97.06 113 ASP A N 1
ATOM 917 C CA . ASP A 1 113 ? 24.406 -0.517 -34.875 1.00 97.06 113 ASP A CA 1
ATOM 918 C C . ASP A 1 113 ? 23.797 -1.565 -35.817 1.00 97.06 113 ASP A C 1
ATOM 920 O O . ASP A 1 113 ? 24.504 -2.196 -36.600 1.00 97.06 113 ASP A O 1
ATOM 924 N N . LEU A 1 114 ? 22.465 -1.682 -35.814 1.00 97.50 114 LEU A N 1
ATOM 925 C CA . LEU A 1 114 ? 21.730 -2.563 -36.717 1.00 97.50 114 LEU A CA 1
ATOM 926 C C . LEU A 1 114 ? 21.942 -2.175 -38.188 1.00 97.50 114 LEU A C 1
ATOM 928 O O . LEU A 1 114 ? 22.215 -3.050 -39.009 1.00 97.50 114 LEU A O 1
ATOM 932 N N . GLU A 1 115 ? 21.848 -0.886 -38.523 1.00 97.94 115 GLU A N 1
ATOM 933 C CA . GLU A 1 115 ? 22.105 -0.385 -39.880 1.00 97.94 115 GLU A CA 1
ATOM 934 C C . GLU A 1 115 ? 23.555 -0.658 -40.323 1.00 97.94 115 GLU A C 1
ATOM 936 O O . GLU A 1 115 ? 23.782 -1.141 -41.435 1.00 97.94 115 GLU A O 1
ATOM 941 N N . SER A 1 116 ? 24.532 -0.449 -39.431 1.00 97.56 116 SER A N 1
ATOM 942 C CA . SER A 1 116 ? 25.945 -0.766 -39.678 1.00 97.56 116 SER A CA 1
ATOM 943 C C . SER A 1 116 ? 26.137 -2.250 -39.980 1.00 97.56 116 SER A C 1
ATOM 945 O O . SER A 1 116 ? 26.657 -2.597 -41.040 1.00 97.56 116 SER A O 1
ATOM 947 N N . TRP A 1 117 ? 25.648 -3.139 -39.111 1.00 97.75 117 TRP A N 1
ATOM 948 C CA . TRP A 1 117 ? 25.787 -4.586 -39.297 1.00 97.75 117 TRP A CA 1
ATOM 949 C C . TRP A 1 117 ? 25.074 -5.096 -40.549 1.00 97.75 117 TRP A C 1
ATOM 951 O O . TRP A 1 117 ? 25.568 -6.014 -41.201 1.00 97.75 117 TRP A O 1
ATOM 961 N N . GLN A 1 118 ? 23.939 -4.503 -40.924 1.00 98.19 118 GLN A N 1
ATOM 962 C CA . GLN A 1 118 ? 23.283 -4.812 -42.194 1.00 98.19 118 GLN A CA 1
ATOM 963 C C . GLN A 1 118 ? 24.154 -4.414 -43.392 1.00 98.19 118 GLN A C 1
ATOM 965 O O . GLN A 1 118 ? 24.292 -5.203 -44.325 1.00 98.19 118 GLN A O 1
ATOM 970 N N . SER A 1 119 ? 24.781 -3.236 -43.359 1.00 97.56 119 SER A N 1
ATOM 971 C CA . SER A 1 119 ? 25.674 -2.789 -44.437 1.00 97.56 119 SER A CA 1
ATOM 972 C C . SER A 1 119 ? 26.941 -3.652 -44.560 1.00 97.56 119 SER A C 1
ATOM 974 O O . SER A 1 119 ? 27.340 -4.036 -45.665 1.00 97.56 119 SER A O 1
ATOM 976 N N . GLU A 1 120 ? 27.539 -4.035 -43.427 1.00 97.56 120 GLU A N 1
ATOM 977 C CA . GLU A 1 120 ? 28.687 -4.943 -43.369 1.00 97.56 120 GLU A CA 1
ATOM 978 C C . GLU A 1 120 ? 28.315 -6.327 -43.905 1.00 97.56 120 GLU A C 1
ATOM 980 O O . GLU A 1 120 ? 29.059 -6.907 -44.696 1.00 97.56 120 GLU A O 1
ATOM 985 N N . LEU A 1 121 ? 27.135 -6.837 -43.538 1.00 97.06 121 LEU A N 1
ATOM 986 C CA . LEU A 1 121 ? 26.644 -8.123 -44.016 1.00 97.06 121 LEU A CA 1
ATOM 987 C C . LEU A 1 121 ? 26.482 -8.137 -45.541 1.00 97.06 121 LEU A C 1
ATOM 989 O O . LEU A 1 121 ? 26.877 -9.109 -46.184 1.00 97.06 121 LEU A O 1
ATOM 993 N N . GLU A 1 122 ? 25.923 -7.079 -46.130 1.00 97.81 122 GLU A N 1
ATOM 994 C CA . GLU A 1 122 ? 25.784 -6.976 -47.588 1.00 97.81 122 GLU A CA 1
ATOM 995 C C . GLU A 1 122 ? 27.144 -6.869 -48.292 1.00 97.81 122 GLU A C 1
ATOM 997 O O . GLU A 1 122 ? 27.349 -7.499 -49.331 1.00 97.81 122 GLU A O 1
ATOM 1002 N N . THR A 1 123 ? 28.109 -6.171 -47.688 1.00 97.00 123 THR A N 1
ATOM 1003 C CA . THR A 1 123 ? 29.490 -6.106 -48.199 1.00 97.00 123 THR A CA 1
ATOM 1004 C C . THR A 1 123 ? 30.143 -7.490 -48.200 1.00 97.00 123 THR A C 1
ATOM 1006 O O . THR A 1 123 ? 30.623 -7.953 -49.233 1.00 97.00 123 THR A O 1
ATOM 1009 N N . VAL A 1 124 ? 30.079 -8.210 -47.075 1.00 97.25 124 VAL A N 1
ATOM 1010 C CA . VAL A 1 124 ? 30.640 -9.566 -46.950 1.00 97.25 124 VAL A CA 1
ATOM 1011 C C . VAL A 1 124 ? 29.968 -10.541 -47.919 1.00 97.25 124 VAL A C 1
ATOM 1013 O O . VAL A 1 124 ? 30.639 -11.381 -48.523 1.00 97.25 124 VAL A O 1
ATOM 1016 N N . LYS A 1 125 ? 28.648 -10.434 -48.120 1.00 97.38 125 LYS A N 1
ATOM 1017 C CA . LYS A 1 125 ? 27.937 -11.234 -49.127 1.00 97.38 125 LYS A CA 1
ATOM 1018 C C . LYS A 1 125 ? 28.458 -10.952 -50.535 1.00 97.38 125 LYS A C 1
ATOM 1020 O O . LYS A 1 125 ? 28.738 -11.911 -51.257 1.00 97.38 125 LYS A O 1
ATOM 1025 N N . ALA A 1 126 ? 28.621 -9.685 -50.914 1.00 95.88 126 ALA A N 1
ATOM 1026 C CA . ALA A 1 126 ? 29.143 -9.304 -52.225 1.00 95.88 126 ALA A CA 1
ATOM 1027 C C . ALA A 1 126 ? 30.575 -9.824 -52.446 1.00 95.88 126 ALA A C 1
ATOM 1029 O O . ALA A 1 126 ? 30.842 -10.465 -53.466 1.00 95.88 126 ALA A O 1
ATOM 1030 N N . ASP A 1 127 ? 31.458 -9.646 -51.463 1.00 95.12 127 ASP A N 1
ATOM 1031 C CA . ASP A 1 127 ? 32.842 -10.131 -51.511 1.00 95.12 127 ASP A CA 1
ATOM 1032 C C . ASP A 1 127 ? 32.908 -11.657 -51.618 1.00 95.12 127 ASP A C 1
ATOM 1034 O O . ASP A 1 127 ? 33.687 -12.215 -52.402 1.00 95.12 127 ASP A O 1
ATOM 1038 N N . SER A 1 128 ? 32.047 -12.358 -50.873 1.00 94.00 128 SER A N 1
ATOM 1039 C CA . SER A 1 128 ? 31.955 -13.814 -50.950 1.00 94.00 128 SER A CA 1
ATOM 1040 C C . SER A 1 128 ? 31.516 -14.271 -52.345 1.00 94.00 128 SER A C 1
ATOM 1042 O O . SER A 1 128 ? 32.149 -15.153 -52.924 1.00 94.00 128 SER A O 1
ATOM 1044 N N . ALA A 1 129 ? 30.495 -13.636 -52.931 1.00 94.88 129 ALA A N 1
ATOM 1045 C CA . ALA A 1 129 ? 29.997 -13.965 -54.263 1.00 94.88 129 ALA A CA 1
ATOM 1046 C C . ALA A 1 129 ? 31.057 -13.713 -55.345 1.00 94.88 129 ALA A C 1
ATOM 1048 O O . ALA A 1 129 ? 31.251 -14.553 -56.226 1.00 94.88 129 ALA A O 1
ATOM 1049 N N . ALA A 1 130 ? 31.791 -12.601 -55.246 1.00 92.88 130 ALA A N 1
ATOM 1050 C CA . ALA A 1 130 ? 32.904 -12.296 -56.139 1.00 92.88 130 ALA A CA 1
ATOM 1051 C C . ALA A 1 130 ? 34.023 -13.345 -56.029 1.00 92.88 130 ALA A C 1
ATOM 1053 O O . ALA A 1 130 ? 34.500 -13.857 -57.042 1.00 92.88 130 ALA A O 1
ATOM 1054 N N . THR A 1 131 ? 34.394 -13.734 -54.807 1.00 93.12 131 THR A N 1
ATOM 1055 C CA . THR A 1 131 ? 35.421 -14.759 -54.560 1.00 93.12 131 THR A CA 1
ATOM 1056 C C . THR A 1 131 ? 35.010 -16.120 -55.125 1.00 93.12 131 THR A C 1
ATOM 1058 O O . THR A 1 131 ? 35.820 -16.799 -55.759 1.00 93.12 131 THR A O 1
ATOM 1061 N N . TRP A 1 132 ? 33.742 -16.508 -54.956 1.00 90.81 132 TRP A N 1
ATOM 1062 C CA . TRP A 1 132 ? 33.192 -17.729 -55.549 1.00 90.81 132 TRP A CA 1
ATOM 1063 C C . TRP A 1 132 ? 33.175 -17.686 -57.079 1.00 90.81 132 TRP A C 1
ATOM 1065 O O . TRP A 1 132 ? 33.513 -18.679 -57.720 1.00 90.81 132 TRP A O 1
ATOM 1075 N N . ALA A 1 133 ? 32.841 -16.545 -57.685 1.00 90.31 133 ALA A N 1
ATOM 1076 C CA . ALA A 1 133 ? 32.904 -16.386 -59.136 1.00 90.31 133 ALA A CA 1
ATOM 1077 C C . ALA A 1 133 ? 34.345 -16.520 -59.662 1.00 90.31 133 ALA A C 1
ATOM 1079 O O . ALA A 1 133 ? 34.575 -17.193 -60.669 1.00 90.31 133 ALA A O 1
ATOM 1080 N N . ILE A 1 134 ? 35.326 -15.944 -58.956 1.00 89.88 134 ILE A N 1
ATOM 1081 C CA . ILE A 1 134 ? 36.752 -16.053 -59.297 1.00 89.88 134 ILE A CA 1
ATOM 1082 C C . ILE A 1 134 ? 37.233 -17.505 -59.186 1.00 89.88 134 ILE A C 1
ATOM 1084 O O . ILE A 1 134 ? 37.902 -18.001 -60.095 1.00 89.88 134 ILE A O 1
ATOM 1088 N N . SER A 1 135 ? 36.887 -18.208 -58.102 1.00 83.94 135 SER A N 1
ATOM 1089 C CA . SER A 1 135 ? 37.310 -19.599 -57.903 1.00 83.94 135 SER A CA 1
ATOM 1090 C C . SER A 1 135 ? 36.665 -20.553 -58.916 1.00 83.94 135 SER A C 1
ATOM 1092 O O . SER A 1 135 ? 37.345 -21.437 -59.441 1.00 83.94 135 SER A O 1
ATOM 1094 N N . ALA A 1 136 ? 35.395 -20.332 -59.270 1.00 81.06 136 ALA A N 1
ATOM 1095 C CA . ALA A 1 136 ? 34.704 -21.063 -60.332 1.00 81.06 136 ALA A CA 1
ATOM 1096 C C . ALA A 1 136 ? 35.304 -20.789 -61.725 1.00 81.06 136 ALA A C 1
ATOM 1098 O O . ALA A 1 136 ? 35.445 -21.700 -62.544 1.00 81.06 136 ALA A O 1
ATOM 1099 N N . PHE A 1 137 ? 35.705 -19.546 -62.002 1.00 77.75 137 PHE A N 1
ATOM 1100 C CA . PHE A 1 137 ? 36.382 -19.203 -63.251 1.00 77.75 137 PHE A CA 1
ATOM 1101 C C . PHE A 1 137 ? 37.749 -19.894 -63.364 1.00 77.75 137 PHE A C 1
ATOM 1103 O O . PHE A 1 137 ? 38.047 -20.501 -64.394 1.00 77.75 137 PHE A O 1
ATOM 1110 N N . ALA A 1 138 ? 38.550 -19.860 -62.295 1.00 76.12 138 ALA A N 1
ATOM 1111 C CA . ALA A 1 138 ? 39.885 -20.457 -62.251 1.00 76.12 138 ALA A CA 1
ATOM 1112 C C . ALA A 1 138 ? 39.875 -21.995 -62.346 1.00 76.12 138 ALA A C 1
ATOM 1114 O O . ALA A 1 138 ? 40.805 -22.577 -62.903 1.00 76.12 138 ALA A O 1
ATOM 1115 N N . SER A 1 139 ? 38.833 -22.662 -61.837 1.00 74.38 139 SER A N 1
ATOM 1116 C CA . SER A 1 139 ? 38.668 -24.114 -61.993 1.00 74.38 139 SER A CA 1
ATOM 1117 C C . SER A 1 139 ? 38.233 -24.514 -63.408 1.00 74.38 139 SER A C 1
ATOM 1119 O O . SER A 1 139 ? 38.600 -25.590 -63.876 1.00 74.38 139 SER A O 1
ATOM 1121 N N . THR A 1 140 ? 37.507 -23.637 -64.109 1.00 74.19 140 THR A N 1
ATOM 1122 C CA . THR A 1 140 ? 37.041 -23.865 -65.489 1.00 74.19 140 THR A CA 1
ATOM 1123 C C . THR A 1 140 ? 38.122 -23.545 -66.530 1.00 74.19 140 THR A C 1
ATOM 1125 O O . THR A 1 140 ? 38.206 -24.214 -67.557 1.00 74.19 140 THR A O 1
ATOM 1128 N N . HIS A 1 141 ? 38.981 -22.558 -66.258 1.00 65.50 141 HIS A N 1
ATOM 1129 C CA . HIS A 1 141 ? 40.098 -22.164 -67.121 1.00 65.50 141 HIS A CA 1
ATOM 1130 C C . HIS A 1 141 ? 41.429 -22.339 -66.374 1.00 65.50 141 HIS A C 1
ATOM 1132 O O . HIS A 1 141 ? 41.966 -21.361 -65.843 1.00 65.50 141 HIS A O 1
ATOM 1138 N N . PRO A 1 142 ? 41.987 -23.564 -66.307 1.00 65.94 142 PRO A N 1
ATOM 1139 C CA . PRO A 1 142 ? 43.296 -23.763 -65.704 1.00 65.94 142 PRO A CA 1
ATOM 1140 C C . PRO A 1 142 ? 44.333 -22.955 -66.493 1.00 65.94 142 PRO A C 1
ATOM 1142 O O . PRO A 1 142 ? 44.437 -23.088 -67.713 1.00 65.94 142 PRO A O 1
ATOM 1145 N N . TRP A 1 143 ? 45.075 -22.093 -65.791 1.00 59.09 143 TRP A N 1
ATOM 1146 C CA . TRP A 1 143 ? 46.095 -21.218 -66.374 1.00 59.09 143 TRP A CA 1
ATOM 1147 C C . TRP A 1 143 ? 46.991 -21.971 -67.374 1.00 59.09 143 TRP A C 1
ATOM 1149 O O . TRP A 1 143 ? 47.429 -23.089 -67.070 1.00 59.09 143 TRP A O 1
ATOM 1159 N N . PRO A 1 144 ? 47.314 -21.384 -68.545 1.00 55.25 144 PRO A N 1
ATOM 1160 C CA . PRO A 1 144 ? 48.207 -22.029 -69.495 1.00 55.25 144 PRO A CA 1
ATOM 1161 C C . PRO A 1 144 ? 49.572 -22.224 -68.829 1.00 55.25 144 PRO A C 1
ATOM 1163 O O . PRO A 1 144 ? 50.195 -21.265 -68.370 1.00 55.25 144 PRO A O 1
ATOM 1166 N N . ARG A 1 145 ? 50.041 -23.478 -68.755 1.00 53.38 145 ARG A N 1
ATOM 1167 C CA . ARG A 1 145 ? 51.417 -23.780 -68.338 1.00 53.38 145 ARG A CA 1
ATOM 1168 C C . ARG A 1 145 ? 52.352 -22.963 -69.223 1.00 53.38 145 ARG A C 1
ATOM 1170 O O . ARG A 1 145 ? 52.390 -23.191 -70.429 1.00 53.38 145 ARG A O 1
ATOM 1177 N N . SER A 1 146 ? 53.091 -22.033 -68.619 1.00 54.12 146 SER A N 1
ATOM 1178 C CA . SER A 1 146 ? 54.154 -21.291 -69.293 1.00 54.12 146 SER A CA 1
ATOM 1179 C C . SER A 1 146 ? 55.116 -22.299 -69.918 1.00 54.12 146 SER A C 1
ATOM 1181 O O . SER A 1 146 ? 55.843 -23.007 -69.217 1.00 54.12 146 SER A O 1
ATOM 1183 N N . THR A 1 147 ? 55.060 -22.441 -71.240 1.00 53.72 147 THR A N 1
ATOM 1184 C CA . THR A 1 147 ? 56.016 -23.245 -71.989 1.00 53.72 147 THR A CA 1
ATOM 1185 C C . THR A 1 147 ? 57.329 -22.485 -71.965 1.00 53.72 147 THR A C 1
ATOM 1187 O O . THR A 1 147 ? 57.539 -21.567 -72.756 1.00 53.72 147 THR A O 1
ATOM 1190 N N . ALA A 1 148 ? 58.200 -22.836 -71.021 1.00 50.53 148 ALA A N 1
ATOM 1191 C CA . ALA A 1 148 ? 59.587 -22.410 -71.032 1.00 50.53 148 ALA A CA 1
ATOM 1192 C C . ALA A 1 148 ? 60.215 -22.860 -72.361 1.00 50.53 148 ALA A C 1
ATOM 1194 O O . ALA A 1 148 ? 60.502 -24.041 -72.563 1.00 50.53 148 ALA A O 1
ATOM 1195 N N . THR A 1 149 ? 60.377 -21.918 -73.288 1.00 53.62 149 THR A N 1
ATOM 1196 C CA . THR A 1 149 ? 61.101 -22.110 -74.543 1.00 53.62 149 THR A CA 1
ATOM 1197 C C . THR A 1 149 ? 62.546 -22.466 -74.208 1.00 53.62 149 THR A C 1
ATOM 1199 O O . THR A 1 149 ? 63.346 -21.612 -73.834 1.00 53.62 149 THR A O 1
ATOM 1202 N N . SER A 1 150 ? 62.874 -23.753 -74.312 1.00 54.16 150 SER A N 1
ATOM 1203 C CA . SER A 1 150 ? 64.246 -24.251 -74.270 1.00 54.16 150 SER A CA 1
ATOM 1204 C C . SER A 1 150 ? 64.982 -23.747 -75.513 1.00 54.16 150 SER A C 1
ATOM 1206 O O . SER A 1 150 ? 64.813 -24.272 -76.612 1.00 54.16 150 SER A O 1
ATOM 1208 N N . VAL A 1 151 ? 65.785 -22.695 -75.350 1.00 55.38 151 VAL A N 1
ATOM 1209 C CA . VAL A 1 151 ? 66.754 -22.276 -76.365 1.00 55.38 151 VAL A CA 1
ATOM 1210 C C . VAL A 1 151 ? 67.943 -23.233 -76.283 1.00 55.38 151 VAL A C 1
ATOM 1212 O O . VAL A 1 151 ? 68.744 -23.178 -75.352 1.00 55.38 151 VAL A O 1
ATOM 1215 N N . ARG A 1 152 ? 68.035 -24.150 -77.251 1.00 52.56 152 ARG A N 1
ATOM 1216 C CA . ARG A 1 152 ? 69.217 -24.992 -77.489 1.00 52.56 152 ARG A CA 1
ATOM 1217 C C . ARG A 1 152 ? 70.343 -24.127 -78.079 1.00 52.56 152 ARG A C 1
ATOM 1219 O O . ARG A 1 152 ? 70.097 -23.484 -79.098 1.00 52.56 152 ARG A O 1
ATOM 1226 N N . PRO A 1 153 ? 71.570 -24.134 -77.530 1.00 56.62 153 PRO A N 1
ATOM 1227 C CA . PRO A 1 153 ? 72.704 -23.520 -78.207 1.00 56.62 153 PRO A CA 1
ATOM 1228 C C . PRO A 1 153 ? 73.154 -24.415 -79.372 1.00 56.62 153 PRO A C 1
ATOM 1230 O O . PRO A 1 153 ? 73.371 -25.614 -79.195 1.00 56.62 153 PRO A O 1
ATOM 1233 N N . ALA A 1 154 ? 73.261 -23.835 -80.568 1.00 50.38 154 ALA A N 1
ATOM 1234 C CA . ALA A 1 154 ? 73.843 -24.491 -81.733 1.00 50.38 154 ALA A CA 1
ATOM 1235 C C . ALA A 1 154 ? 75.375 -24.471 -81.627 1.00 50.38 154 ALA A C 1
ATOM 1237 O O . ALA A 1 154 ? 75.979 -23.415 -81.445 1.00 50.38 154 ALA A O 1
ATOM 1238 N N . THR A 1 155 ? 75.984 -25.648 -81.723 1.00 60.53 155 THR A N 1
ATOM 1239 C CA . THR A 1 155 ? 77.431 -25.862 -81.772 1.00 60.53 155 THR A CA 1
ATOM 1240 C C . THR A 1 155 ? 77.950 -25.848 -83.214 1.00 60.53 155 THR A C 1
ATOM 1242 O O . THR A 1 155 ? 77.314 -26.433 -84.091 1.00 60.53 155 THR A O 1
ATOM 1245 N N . SER A 1 156 ? 79.172 -25.311 -83.363 1.00 43.78 156 SER A N 1
ATOM 1246 C CA . SER A 1 156 ? 80.210 -25.656 -84.363 1.00 43.78 156 SER A CA 1
ATOM 1247 C C . SER A 1 156 ? 80.172 -24.950 -85.733 1.00 43.78 156 SER A C 1
ATOM 1249 O O . SER A 1 156 ? 79.101 -24.509 -86.150 1.00 43.78 156 SER A O 1
ATOM 1251 N N . PRO A 1 157 ? 81.311 -24.852 -86.464 1.00 59.91 157 PRO A N 1
ATOM 1252 C CA . PRO A 1 157 ? 82.614 -25.522 -86.274 1.00 59.91 157 PRO A CA 1
ATOM 1253 C C . PRO A 1 157 ? 83.804 -24.626 -85.895 1.00 59.91 157 PRO A C 1
ATOM 1255 O O . PRO A 1 157 ? 83.777 -23.410 -86.185 1.00 59.91 157 PRO A O 1
#

Radius of gyration: 45.39 Å; chains: 1; bounding box: 114×32×128 Å

Foldseek 3Di:
DVVLVVQLVVLVVQLVVLVVVLVVLVVVLVVLVVVLVVLVCVLVVPPDDDPVVNVVSVVVSVVSVVVSVVSVVVSVVSVVSNVVSVVSNVVSVVVVVVVVVVCVVCVVVVVVVVVVVVVVVVVVVVVVVVVVVVVVVCVVDPDPDPPPPPDDDDDDD

Secondary structure (DSSP, 8-state):
-HHHHHHHHHHHHHHHHHHHHHHHHHHHHHHHHHHHHHHHHHHHTT----HHHHHHHHHHHHHHHHHHHHHHHHHHHHHHHHHHHHHHHHHHHHHHHHHHHHHHHHHHHHHHHHHHHHHHHHHHHHHHHHHHHHHHHHHHS----------PPPP--

pLDDT: mean 91.15, std 13.28, range [43.78, 98.56]